Protein AF-A0A6S6THK6-F1 (afdb_monomer)

pLDDT: mean 88.85, std 9.68, range [55.47, 98.31]

Solvent-accessible surface area (backbone atoms only — not comparable to full-atom values): 9283 Å² total; per-residue (Å²): 141,73,60,60,44,58,42,36,26,42,23,92,91,56,43,62,45,94,93,53,55,28,67,33,71,53,54,62,77,79,70,35,58,94,46,41,42,59,50,49,36,54,48,31,31,51,51,16,69,75,66,72,42,78,36,70,45,76,48,34,32,50,26,13,30,33,66,50,66,86,85,70,78,66,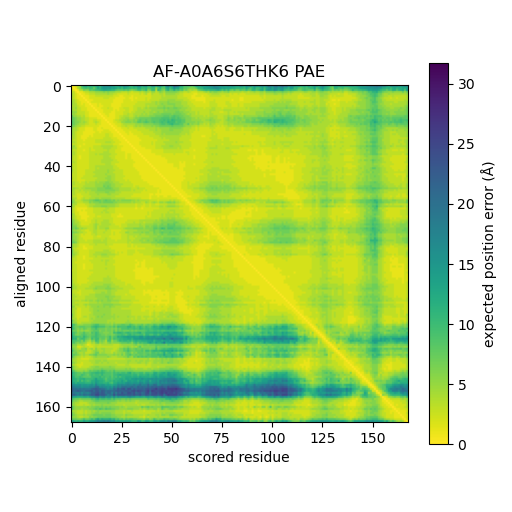61,94,48,80,91,36,47,38,72,61,69,29,25,66,58,40,22,48,38,38,41,49,39,50,74,39,39,71,58,28,44,74,27,25,34,80,50,70,40,65,59,29,70,46,33,34,50,58,71,47,69,94,59,80,62,50,38,66,72,32,53,31,33,32,22,49,15,47,49,60,59,47,63,93,53,94,60,98,70,47,82,53,78,43,69,37,70,58,31,67,75,40,78,109

Foldseek 3Di:
DDLEAEQKWFDPVPQDDPVDGQMDGDDCVRRVLVCVLVVLLVVLLVCCVVPVAADEAEARFYLQKHFDPPVPPRDGDPVRIDNRNCLVSLQVSLQVNLVCVVSSVVSRHPYYDQNAQEQDQCQQPVHPRGRVSSSSRRHQWYFCDHRPDPDPVSPDIDGSPCNVVSRD

Structure (mmCIF, N/CA/C/O backbone):
data_AF-A0A6S6THK6-F1
#
_entry.id   AF-A0A6S6THK6-F1
#
loop_
_atom_site.group_PDB
_atom_site.id
_atom_site.type_symbol
_atom_site.label_atom_id
_atom_site.label_alt_id
_atom_site.label_comp_id
_atom_site.label_asym_id
_atom_site.label_entity_id
_atom_site.label_seq_id
_atom_site.pdbx_PDB_ins_code
_atom_site.Cartn_x
_atom_site.Cartn_y
_atom_site.Cartn_z
_atom_site.occupancy
_atom_site.B_iso_or_equiv
_atom_site.auth_seq_id
_atom_site.auth_comp_id
_atom_site.auth_asym_id
_atom_site.auth_atom_id
_atom_site.pdbx_PDB_model_num
ATOM 1 N N . PHE A 1 1 ? -6.826 10.658 1.592 1.00 58.28 1 PHE A N 1
ATOM 2 C CA . PHE A 1 1 ? -6.194 9.439 2.124 1.00 58.28 1 PHE A CA 1
ATOM 3 C C . PHE A 1 1 ? -6.353 8.350 1.076 1.00 58.28 1 PHE A C 1
ATOM 5 O O . PHE A 1 1 ? -7.366 8.374 0.387 1.00 58.28 1 PHE A O 1
ATOM 12 N N . GLN A 1 2 ? -5.350 7.493 0.896 1.00 68.06 2 GLN A N 1
ATOM 13 C CA . GLN A 1 2 ? -5.382 6.378 -0.053 1.00 68.06 2 GLN A CA 1
ATOM 14 C C . GLN A 1 2 ? -5.217 5.089 0.757 1.00 68.06 2 GLN A C 1
ATOM 16 O O . GLN A 1 2 ? -4.241 4.958 1.486 1.00 68.06 2 GLN A O 1
ATOM 21 N N . GLU A 1 3 ? -6.198 4.190 0.664 1.00 72.00 3 GLU A N 1
ATOM 22 C CA . GLU A 1 3 ? -6.191 2.864 1.315 1.00 72.00 3 GLU A CA 1
ATOM 23 C C . GLU A 1 3 ? -5.304 1.855 0.571 1.00 72.00 3 GLU A C 1
ATOM 25 O O . GLU A 1 3 ? -4.954 0.812 1.116 1.00 72.00 3 GLU A O 1
ATOM 30 N N . MET A 1 4 ? -4.931 2.198 -0.664 1.00 86.62 4 MET A N 1
ATOM 31 C CA . MET A 1 4 ? -4.052 1.429 -1.532 1.00 86.62 4 MET A CA 1
ATOM 32 C C . MET A 1 4 ? -2.766 2.220 -1.743 1.00 86.62 4 MET A C 1
ATOM 34 O O . MET A 1 4 ? -2.812 3.359 -2.217 1.00 86.62 4 MET A O 1
ATOM 38 N N . VAL A 1 5 ? -1.636 1.630 -1.376 1.00 92.06 5 VAL A N 1
ATOM 39 C CA . VAL A 1 5 ? -0.325 2.279 -1.414 1.00 92.06 5 VAL A CA 1
ATOM 40 C C . VAL A 1 5 ? 0.644 1.435 -2.234 1.00 92.06 5 VAL A C 1
ATOM 42 O O . VAL A 1 5 ? 0.679 0.223 -2.080 1.00 92.06 5 VAL A O 1
ATOM 45 N N . ALA A 1 6 ? 1.429 2.073 -3.098 1.00 93.56 6 ALA A N 1
ATOM 46 C CA . ALA A 1 6 ? 2.430 1.426 -3.941 1.00 93.56 6 ALA A CA 1
ATOM 47 C C . ALA A 1 6 ? 3.634 2.358 -4.128 1.00 93.56 6 ALA A C 1
ATOM 49 O O . ALA A 1 6 ? 3.474 3.581 -4.106 1.00 93.56 6 ALA A O 1
ATOM 50 N N . GLN A 1 7 ? 4.825 1.791 -4.337 1.00 94.81 7 GLN A N 1
ATOM 51 C CA . GLN A 1 7 ? 6.044 2.573 -4.579 1.00 94.81 7 GLN A CA 1
ATOM 52 C C . GLN A 1 7 ? 6.051 3.228 -5.959 1.00 94.81 7 GLN A C 1
ATOM 54 O O . GLN A 1 7 ? 6.695 4.254 -6.146 1.00 94.81 7 GLN A O 1
ATOM 59 N N . PHE A 1 8 ? 5.312 2.677 -6.917 1.00 94.00 8 PHE A N 1
ATOM 60 C CA . PHE A 1 8 ? 5.206 3.229 -8.256 1.00 94.00 8 PHE A CA 1
ATOM 61 C C . PHE A 1 8 ? 3.778 3.118 -8.791 1.00 94.00 8 PHE A C 1
ATOM 63 O O . PHE A 1 8 ? 3.016 2.221 -8.428 1.00 94.00 8 PHE A O 1
ATOM 70 N N . SER A 1 9 ? 3.400 4.081 -9.627 1.00 92.56 9 SER A N 1
ATOM 71 C CA . SER A 1 9 ? 2.093 4.166 -10.283 1.00 92.56 9 SER A CA 1
ATOM 72 C C . SER A 1 9 ? 2.209 4.944 -11.587 1.00 92.56 9 SER A C 1
ATOM 74 O O . SER A 1 9 ? 3.230 5.582 -11.841 1.00 92.56 9 SER A O 1
ATOM 76 N N . ARG A 1 10 ? 1.154 4.964 -12.405 1.00 92.00 10 ARG A N 1
ATOM 77 C CA . ARG A 1 10 ? 1.028 5.956 -13.479 1.00 92.00 10 ARG A CA 1
ATOM 78 C C . ARG A 1 10 ? 1.243 7.344 -12.889 1.00 92.00 10 ARG A C 1
ATOM 80 O O . ARG A 1 10 ? 0.700 7.638 -11.819 1.00 92.00 10 ARG A O 1
ATOM 87 N N . ASP A 1 11 ? 2.010 8.184 -13.578 1.00 91.81 11 ASP A N 1
ATOM 88 C CA . ASP A 1 11 ? 2.227 9.564 -13.154 1.00 91.81 11 ASP A CA 1
ATOM 89 C C . ASP A 1 11 ? 0.876 10.311 -13.125 1.00 91.81 11 ASP A C 1
ATOM 91 O O . ASP A 1 11 ? 0.238 10.464 -14.167 1.00 91.81 11 ASP A O 1
ATOM 95 N N . PRO A 1 12 ? 0.403 10.802 -11.967 1.00 89.50 12 PRO A N 1
ATOM 96 C CA . PRO A 1 12 ? -0.883 11.486 -11.872 1.00 89.50 12 PRO A CA 1
ATOM 97 C C . PRO A 1 12 ? -0.915 12.817 -12.633 1.00 89.50 12 PRO A C 1
ATOM 99 O O . PRO A 1 12 ? -1.998 13.291 -12.977 1.00 89.50 12 PRO A O 1
ATOM 102 N N . TYR A 1 13 ? 0.241 13.430 -12.898 1.00 92.69 13 TYR A N 1
ATOM 103 C CA . TYR A 1 13 ? 0.337 14.698 -13.623 1.00 92.69 13 TYR A CA 1
ATOM 104 C C . TYR A 1 13 ? 0.558 14.504 -15.123 1.00 92.69 13 TYR A C 1
ATOM 106 O O . TYR A 1 13 ? 0.242 15.395 -15.912 1.00 92.69 13 TYR A O 1
ATOM 114 N N . ASN A 1 14 ? 1.073 13.344 -15.524 1.00 93.44 14 ASN A N 1
ATOM 115 C CA . ASN A 1 14 ? 1.317 13.000 -16.917 1.00 93.44 14 ASN A CA 1
ATOM 116 C C . ASN A 1 14 ? 1.160 11.486 -17.144 1.00 93.44 14 ASN A C 1
ATOM 118 O O . ASN A 1 14 ? 2.144 10.823 -17.446 1.00 93.44 14 ASN A O 1
ATOM 122 N N . PRO A 1 15 ? -0.054 10.914 -17.052 1.00 90.62 15 PRO A N 1
ATOM 123 C CA . PRO A 1 15 ? -0.256 9.457 -16.982 1.00 90.62 15 PRO A CA 1
ATOM 124 C C . PRO A 1 15 ? 0.078 8.686 -18.269 1.00 90.62 15 PRO A C 1
ATOM 126 O O . PRO A 1 15 ? 0.043 7.451 -18.288 1.00 90.62 15 PRO A O 1
ATOM 129 N N . GLY A 1 16 ? 0.384 9.395 -19.357 1.00 91.06 16 GLY A N 1
ATOM 130 C CA . GLY A 1 16 ? 0.567 8.815 -20.679 1.00 91.06 16 GLY A CA 1
ATOM 131 C C . GLY A 1 16 ? -0.752 8.312 -21.268 1.00 91.06 16 GLY A C 1
ATOM 132 O O . GLY A 1 16 ? -1.827 8.849 -20.998 1.00 91.06 16 GLY A O 1
ATOM 133 N N . THR A 1 17 ? -0.670 7.281 -22.104 1.00 87.75 17 THR A N 1
ATOM 134 C CA . THR A 1 17 ? -1.844 6.619 -22.690 1.00 87.75 17 THR A CA 1
ATOM 135 C C . THR A 1 17 ? -2.004 5.211 -22.134 1.00 87.75 17 THR A C 1
ATOM 137 O O . THR A 1 17 ? -1.170 4.725 -21.369 1.00 87.75 17 THR A O 1
ATOM 140 N N . TRP A 1 18 ? -3.072 4.527 -22.545 1.00 79.75 18 TRP A N 1
ATOM 141 C CA . TRP A 1 18 ? -3.258 3.115 -22.231 1.00 79.75 18 TRP A CA 1
ATOM 142 C C . TRP A 1 18 ? -2.082 2.248 -22.705 1.00 79.75 18 TRP A C 1
ATOM 144 O O . TRP A 1 18 ? -1.560 1.455 -21.929 1.00 79.75 18 TRP A O 1
ATOM 154 N N . SER A 1 19 ? -1.651 2.443 -23.956 1.00 84.38 19 SER A N 1
ATOM 155 C CA . SER A 1 19 ? -0.585 1.675 -24.612 1.00 84.38 19 SER A CA 1
ATOM 156 C C . SER A 1 19 ? 0.824 2.177 -24.307 1.00 84.38 19 SER A C 1
ATOM 158 O O . SER A 1 19 ? 1.790 1.463 -24.542 1.00 84.38 19 SER A O 1
ATOM 160 N N . THR A 1 20 ? 0.946 3.416 -23.834 1.00 87.88 20 THR A N 1
ATOM 161 C CA . THR A 1 20 ? 2.221 4.057 -23.492 1.00 87.88 20 THR A CA 1
ATOM 162 C C . THR A 1 20 ? 2.062 4.788 -22.153 1.00 87.88 20 THR A C 1
ATOM 164 O O . THR A 1 20 ? 1.944 6.021 -22.149 1.00 87.88 20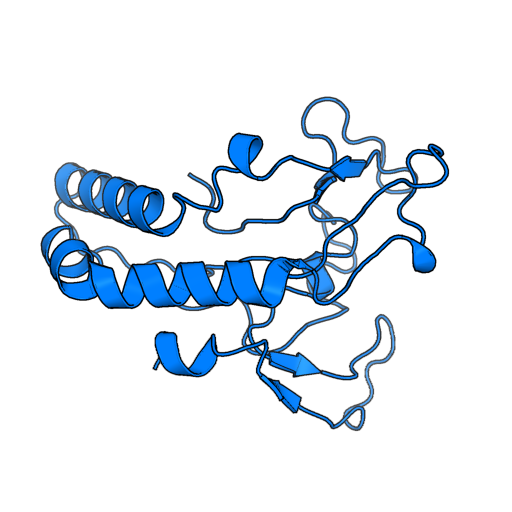 THR A O 1
ATOM 167 N N . PRO A 1 21 ? 1.917 4.056 -21.030 1.00 89.81 21 PRO A N 1
ATOM 168 C CA . PRO A 1 21 ? 1.878 4.672 -19.707 1.00 89.81 21 PRO A CA 1
ATOM 169 C C . PRO A 1 21 ? 3.190 5.394 -19.420 1.00 89.81 21 PRO A C 1
ATOM 171 O O . PRO A 1 21 ? 4.246 4.913 -19.819 1.00 89.81 21 PRO A O 1
ATOM 174 N 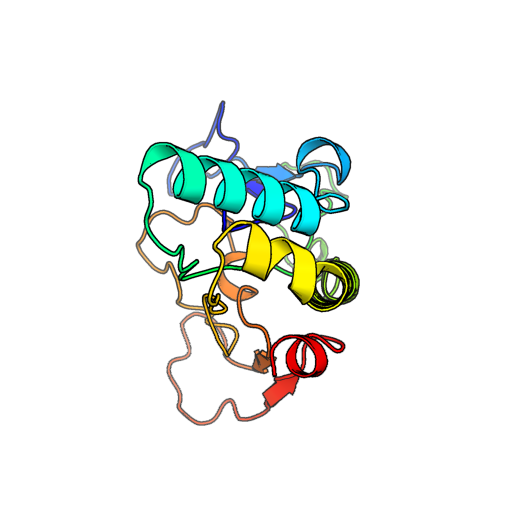N . ASN A 1 22 ? 3.120 6.496 -18.677 1.00 92.69 22 ASN A N 1
ATOM 175 C CA . ASN A 1 22 ? 4.315 7.074 -18.072 1.00 92.69 22 ASN A CA 1
ATOM 176 C C . ASN A 1 22 ? 4.351 6.656 -16.601 1.00 92.69 22 ASN A C 1
ATOM 178 O O . ASN A 1 22 ? 3.464 7.064 -15.836 1.00 92.69 22 ASN A O 1
ATOM 182 N N . PRO A 1 23 ? 5.327 5.833 -16.202 1.00 93.56 23 PRO A N 1
ATOM 183 C CA . PRO A 1 23 ? 5.461 5.432 -14.824 1.00 93.56 23 PRO A CA 1
ATOM 184 C C . PRO A 1 23 ? 6.086 6.533 -13.972 1.00 93.56 23 PRO A C 1
ATOM 186 O O . PRO A 1 23 ? 6.892 7.338 -14.434 1.00 93.56 23 PRO A O 1
ATOM 189 N N . LYS A 1 24 ? 5.713 6.548 -12.696 1.00 93.19 24 LYS A N 1
ATOM 190 C CA . LYS A 1 24 ? 6.334 7.362 -11.663 1.00 93.19 24 LYS A CA 1
ATOM 191 C C . LYS A 1 24 ? 6.626 6.485 -10.456 1.00 93.19 24 LYS A C 1
ATOM 193 O O . LYS A 1 24 ? 5.701 5.954 -9.843 1.00 93.19 24 LYS A O 1
ATOM 198 N N . ALA A 1 25 ? 7.904 6.375 -10.117 1.00 94.06 25 ALA A N 1
ATOM 199 C CA . ALA A 1 25 ? 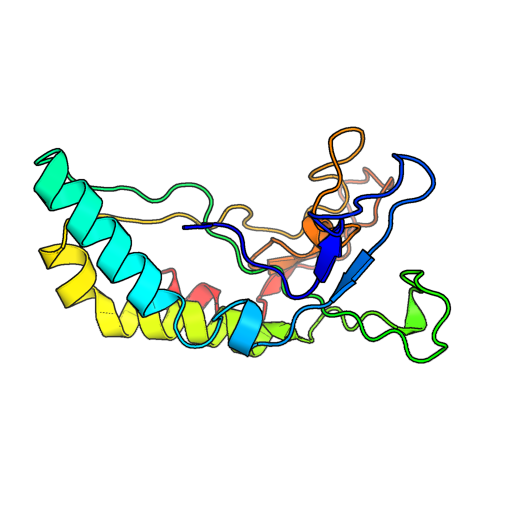8.357 5.898 -8.822 1.00 94.06 25 ALA A CA 1
ATOM 200 C C . ALA A 1 25 ? 8.271 7.038 -7.801 1.00 94.06 25 ALA A C 1
ATOM 202 O O . ALA A 1 25 ? 8.511 8.205 -8.125 1.00 94.06 25 ALA A O 1
ATOM 203 N N . TYR A 1 26 ? 7.932 6.697 -6.569 1.00 93.88 26 TYR A N 1
ATOM 204 C CA . TYR A 1 26 ? 7.877 7.617 -5.449 1.00 93.88 26 TYR A CA 1
ATOM 205 C C . TYR A 1 26 ? 8.877 7.188 -4.390 1.00 93.88 26 TYR A C 1
ATOM 207 O O . TYR A 1 26 ? 9.083 6.002 -4.124 1.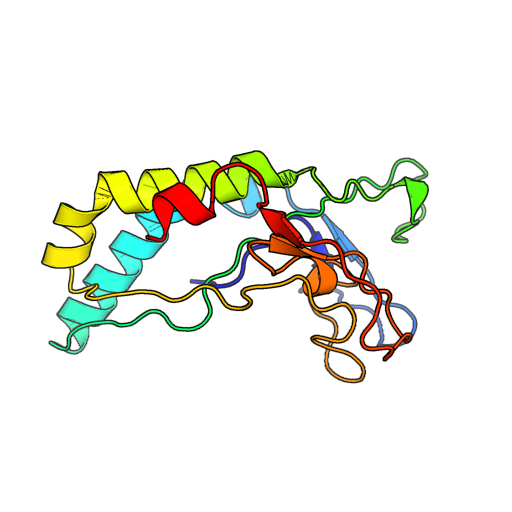00 93.88 26 TYR A O 1
ATOM 215 N N . THR A 1 27 ? 9.465 8.175 -3.735 1.00 94.56 27 THR A N 1
ATOM 216 C CA . THR A 1 27 ? 10.209 7.947 -2.505 1.00 94.56 27 THR A CA 1
ATOM 217 C C . THR A 1 27 ? 9.263 7.587 -1.360 1.00 94.56 27 THR A C 1
ATOM 219 O O . THR A 1 27 ? 8.073 7.917 -1.348 1.00 94.56 27 THR A O 1
ATOM 222 N N . GLU A 1 28 ? 9.815 6.936 -0.343 1.00 94.00 28 GLU A N 1
ATOM 223 C CA . GLU A 1 28 ? 9.082 6.547 0.864 1.00 94.00 28 GLU A CA 1
ATOM 224 C C . GLU A 1 28 ? 8.459 7.753 1.574 1.00 94.00 28 GLU A C 1
ATOM 226 O O . GLU A 1 28 ? 7.343 7.664 2.088 1.00 94.00 28 GLU A O 1
ATOM 231 N N . SER A 1 29 ? 9.148 8.898 1.547 1.00 94.12 29 SER A N 1
ATOM 232 C CA . SER A 1 29 ? 8.679 10.150 2.140 1.00 94.12 29 SER A CA 1
ATOM 233 C C . SER A 1 29 ? 7.545 10.794 1.341 1.00 94.12 29 SER A C 1
ATOM 235 O O . SER A 1 29 ? 6.616 11.326 1.945 1.00 94.12 29 SER A O 1
ATOM 237 N N . GLU A 1 30 ? 7.568 10.716 0.005 1.00 93.44 30 GLU A N 1
ATOM 238 C CA . GLU A 1 30 ? 6.470 11.194 -0.846 1.00 93.44 30 GLU A CA 1
ATOM 239 C C . GLU A 1 30 ? 5.181 10.401 -0.611 1.00 93.44 30 GLU A C 1
ATOM 241 O O . GLU A 1 30 ? 4.099 10.985 -0.520 1.00 93.44 30 GLU A O 1
ATOM 246 N N . ILE A 1 31 ? 5.292 9.076 -0.489 1.00 92.19 31 ILE A N 1
ATOM 247 C CA . ILE A 1 31 ? 4.150 8.202 -0.194 1.00 92.19 31 ILE A CA 1
ATOM 248 C C . ILE A 1 31 ? 3.741 8.286 1.279 1.00 92.19 31 ILE A C 1
ATOM 250 O O . ILE A 1 31 ? 2.556 8.143 1.602 1.00 92.19 31 ILE A O 1
ATOM 254 N N . GLY A 1 32 ? 4.702 8.531 2.170 1.00 93.31 32 GLY A N 1
ATOM 255 C CA . GLY A 1 32 ? 4.524 8.500 3.616 1.00 93.31 32 GLY A CA 1
ATOM 256 C C . GLY A 1 32 ? 4.169 7.100 4.110 1.00 93.31 32 GLY A C 1
ATOM 257 O O . GLY A 1 32 ? 3.222 6.968 4.890 1.00 93.31 32 GLY A O 1
ATOM 258 N N . ILE A 1 33 ? 4.863 6.075 3.598 1.00 94.31 33 ILE A N 1
ATOM 259 C CA . ILE A 1 33 ? 4.612 4.665 3.946 1.00 94.31 33 ILE A CA 1
ATOM 260 C C . ILE A 1 33 ? 4.918 4.394 5.423 1.00 94.31 33 ILE A C 1
ATOM 262 O O . ILE A 1 33 ? 4.112 3.768 6.099 1.00 94.31 33 ILE A O 1
ATOM 266 N N . ASP A 1 34 ? 5.985 4.990 5.957 1.00 95.25 34 ASP A N 1
ATOM 267 C CA . ASP A 1 34 ? 6.390 4.814 7.361 1.00 95.25 34 ASP A CA 1
ATOM 268 C C . ASP A 1 34 ? 5.399 5.446 8.363 1.00 95.25 34 ASP A C 1
ATOM 270 O O . ASP A 1 34 ? 5.469 5.190 9.557 1.00 95.25 34 ASP A O 1
ATOM 274 N N . PHE A 1 35 ? 4.453 6.263 7.884 1.00 95.25 35 PHE A N 1
ATOM 275 C CA . PHE A 1 35 ? 3.395 6.886 8.691 1.00 95.25 35 PHE A CA 1
ATOM 276 C C . PHE A 1 35 ? 2.002 6.347 8.335 1.00 95.25 35 PHE A C 1
ATOM 278 O O . PHE A 1 35 ? 0.982 6.949 8.684 1.00 95.25 35 PHE A O 1
ATOM 285 N N . LEU A 1 36 ? 1.913 5.259 7.562 1.00 94.75 36 LEU A N 1
ATOM 286 C CA . LEU A 1 36 ? 0.641 4.798 7.010 1.00 94.75 36 LEU A CA 1
ATOM 287 C C . LEU A 1 36 ? -0.347 4.377 8.109 1.00 94.75 36 LEU A C 1
ATOM 289 O O . LEU A 1 36 ? -1.504 4.799 8.061 1.00 94.75 36 LEU A O 1
ATOM 293 N N . ALA A 1 37 ? 0.105 3.651 9.135 1.00 95.00 37 ALA A N 1
ATOM 294 C CA . ALA A 1 37 ? -0.735 3.243 10.265 1.00 95.00 37 ALA A CA 1
ATOM 295 C C . ALA A 1 37 ? -1.309 4.450 11.039 1.00 95.00 37 ALA A C 1
ATOM 297 O O . ALA A 1 37 ? -2.502 4.504 11.347 1.00 95.00 37 ALA A O 1
ATOM 298 N N . GLU A 1 38 ? -0.499 5.483 11.267 1.00 95.94 38 GLU A N 1
ATOM 299 C CA . GLU A 1 38 ? -0.932 6.726 11.915 1.00 95.94 38 GLU A CA 1
ATOM 300 C C . GLU A 1 38 ? -1.916 7.513 11.042 1.00 95.94 38 GLU A C 1
ATOM 302 O O . GLU A 1 38 ? -2.903 8.070 11.527 1.00 95.94 38 GLU A O 1
ATOM 307 N N . ARG A 1 39 ? -1.690 7.551 9.725 1.00 95.25 39 ARG A N 1
ATOM 308 C CA . ARG A 1 39 ? -2.609 8.188 8.770 1.00 95.25 39 ARG A CA 1
ATOM 309 C C . ARG A 1 39 ? -3.954 7.471 8.721 1.00 95.25 39 ARG A C 1
ATOM 311 O O . ARG A 1 39 ? -4.981 8.147 8.637 1.00 95.25 39 ARG A O 1
ATOM 318 N N . ILE A 1 40 ? -3.952 6.140 8.806 1.00 95.25 40 ILE A N 1
ATOM 319 C CA . ILE A 1 40 ? -5.158 5.317 8.951 1.00 95.25 40 ILE A CA 1
ATOM 320 C C . ILE A 1 40 ? -5.886 5.710 10.232 1.00 95.25 40 ILE A C 1
ATOM 322 O O . ILE A 1 40 ? -7.058 6.081 10.178 1.00 95.25 40 ILE A O 1
ATOM 326 N N . ASN A 1 41 ? -5.181 5.727 11.361 1.00 96.44 41 ASN A N 1
ATOM 327 C CA . ASN A 1 41 ? -5.742 6.119 12.647 1.00 96.44 41 ASN A CA 1
ATOM 328 C C . ASN A 1 41 ? -6.383 7.516 12.599 1.00 96.44 41 ASN A C 1
ATOM 330 O O . ASN A 1 41 ? -7.570 7.671 12.892 1.00 96.44 41 ASN A O 1
ATOM 334 N N . ASN A 1 42 ? -5.660 8.510 12.084 1.00 96.56 42 ASN A N 1
ATOM 335 C CA . ASN A 1 42 ? -6.159 9.875 11.919 1.00 96.56 42 ASN A CA 1
ATOM 336 C C . ASN A 1 42 ? -7.384 9.957 10.994 1.00 96.56 42 ASN A C 1
ATOM 338 O O . ASN A 1 42 ? -8.333 10.690 11.287 1.00 96.56 42 ASN A O 1
ATOM 342 N N . MET A 1 43 ? -7.400 9.205 9.886 1.00 95.31 43 MET A N 1
ATOM 343 C CA . MET A 1 43 ? -8.575 9.160 9.014 1.00 95.31 43 MET A CA 1
ATOM 344 C C . MET A 1 43 ? -9.773 8.546 9.737 1.00 95.31 43 MET A C 1
ATOM 346 O O . MET A 1 43 ? -10.874 9.091 9.658 1.00 95.31 43 MET A O 1
ATOM 350 N N . THR A 1 44 ? -9.576 7.428 10.434 1.00 96.12 44 THR A N 1
ATOM 351 C CA . THR A 1 44 ? -10.661 6.747 11.150 1.00 96.12 44 THR A CA 1
ATOM 352 C C . THR A 1 44 ? -11.247 7.645 12.231 1.00 96.12 44 THR A C 1
ATOM 354 O O . THR A 1 44 ? -12.464 7.819 12.252 1.00 96.12 44 THR A O 1
ATOM 357 N N . ALA A 1 45 ? -10.399 8.345 12.993 1.00 97.81 45 ALA A N 1
ATOM 358 C CA . ALA A 1 45 ? -10.812 9.346 13.970 1.00 97.81 45 ALA A CA 1
ATOM 359 C C . ALA A 1 45 ? -11.658 10.450 13.324 1.00 97.81 45 ALA A C 1
ATOM 361 O O . ALA A 1 45 ? -12.751 10.761 13.799 1.00 97.81 45 ALA A O 1
ATOM 362 N N . PHE A 1 46 ? -11.191 11.015 12.205 1.00 97.75 46 PHE A N 1
ATOM 363 C CA . PHE A 1 46 ? -11.924 12.049 11.476 1.00 97.75 46 PHE A CA 1
ATOM 364 C C . PHE A 1 46 ? -13.297 11.557 11.000 1.00 97.75 46 PHE A C 1
ATOM 366 O O . PHE A 1 46 ? -14.302 12.242 11.197 1.00 97.75 46 PHE A O 1
ATOM 373 N N . LEU A 1 47 ? -13.359 10.374 10.379 1.00 97.12 47 LEU A N 1
ATOM 374 C CA . LEU A 1 47 ? -14.607 9.789 9.888 1.00 97.12 47 LEU A CA 1
ATOM 375 C C . LEU A 1 47 ? -15.567 9.489 11.045 1.00 97.12 47 LEU A C 1
ATOM 377 O O . LEU A 1 47 ? -16.748 9.836 10.969 1.00 97.12 47 LEU A O 1
ATOM 381 N N . HIS A 1 48 ? -15.058 8.903 12.127 1.00 98.19 48 HIS A N 1
ATOM 382 C CA . HIS A 1 48 ? -15.842 8.584 13.309 1.00 98.19 48 HIS A CA 1
ATOM 383 C C . HIS A 1 48 ? -16.416 9.844 13.957 1.00 98.19 48 HIS A C 1
ATOM 385 O O . HIS A 1 48 ? -17.620 9.912 14.185 1.00 98.19 48 HIS A O 1
ATOM 391 N N . GLN A 1 49 ? -15.601 10.880 14.168 1.00 98.19 49 GLN A N 1
ATOM 392 C CA . GLN A 1 49 ? -16.049 12.155 14.738 1.00 98.19 49 GLN A CA 1
ATOM 393 C C . GLN A 1 49 ? -17.063 12.865 13.837 1.00 98.19 49 GLN A C 1
ATOM 395 O O . GLN A 1 49 ? -18.078 13.371 14.314 1.00 98.19 49 GLN A O 1
ATOM 400 N N . LYS A 1 50 ? -16.810 12.895 12.524 1.00 98.31 50 LYS A N 1
ATOM 401 C CA . LYS A 1 50 ? -17.660 13.607 11.564 1.00 98.31 50 LYS A CA 1
ATOM 402 C C . LYS A 1 50 ? -19.030 12.960 11.396 1.00 98.31 50 LYS A C 1
ATOM 404 O O . LYS A 1 50 ? -20.024 13.673 11.265 1.00 98.31 50 LYS A O 1
ATOM 409 N N . TYR A 1 51 ? -19.084 11.631 11.353 1.00 97.81 51 TYR A N 1
ATOM 410 C CA . TYR A 1 51 ? -20.314 10.901 11.040 1.00 97.81 51 TYR A CA 1
ATOM 411 C C . TYR A 1 51 ? -20.957 10.234 12.258 1.00 97.81 51 TYR A C 1
ATOM 413 O O . TYR A 1 51 ? -22.106 9.800 12.169 1.00 97.81 51 TYR A O 1
ATOM 421 N N . ASN A 1 52 ? -20.252 10.167 13.390 1.00 97.38 52 ASN A N 1
ATOM 422 C CA . ASN A 1 52 ? -20.652 9.438 14.593 1.00 97.38 52 ASN A CA 1
ATOM 423 C C . ASN A 1 52 ? -21.053 7.985 14.275 1.00 97.38 52 ASN A C 1
ATOM 425 O O . ASN A 1 52 ? -22.096 7.482 14.708 1.00 97.38 52 ASN A O 1
ATOM 429 N N . LYS A 1 53 ? -20.252 7.332 13.424 1.00 98.12 53 LYS A N 1
ATOM 430 C CA . LYS A 1 53 ? -20.429 5.941 12.989 1.00 98.12 53 LYS A CA 1
ATOM 431 C C . LYS A 1 53 ? -19.123 5.169 13.154 1.00 98.12 53 LYS A C 1
ATOM 433 O O . LYS A 1 53 ? -18.064 5.757 12.936 1.00 98.12 53 LYS A O 1
ATOM 438 N N . PRO A 1 54 ? -19.175 3.877 13.514 1.00 97.62 54 PRO A N 1
ATOM 439 C CA . PRO A 1 54 ? -18.016 3.000 13.409 1.00 97.62 54 PRO A CA 1
ATOM 440 C C . PRO A 1 54 ? -17.495 2.959 11.969 1.00 97.62 54 PRO A C 1
ATOM 442 O O . PRO A 1 54 ? -18.278 3.031 11.019 1.00 97.62 54 PRO A O 1
ATOM 445 N N . VAL A 1 55 ? -16.184 2.826 11.821 1.00 97.19 55 VAL A N 1
ATOM 446 C CA . VAL A 1 55 ? -15.483 2.791 10.539 1.00 97.19 55 VAL A CA 1
ATOM 447 C C . VAL A 1 55 ? -15.006 1.370 10.275 1.00 97.19 55 VAL A C 1
ATOM 449 O O . VAL A 1 55 ? -14.395 0.737 11.136 1.00 97.19 55 VAL A O 1
ATOM 452 N N . PHE A 1 56 ? -15.291 0.885 9.072 1.00 95.88 56 PHE A N 1
ATOM 453 C CA . PHE A 1 56 ? -14.670 -0.297 8.491 1.00 95.88 56 PHE A CA 1
ATOM 454 C C . PHE A 1 56 ? -13.847 0.160 7.296 1.00 95.88 56 PHE A C 1
ATOM 456 O O . PHE A 1 56 ? -14.357 0.953 6.503 1.00 95.88 56 PHE A O 1
ATOM 463 N N . LEU A 1 57 ? -12.615 -0.329 7.169 1.00 93.44 57 LEU A N 1
ATOM 464 C CA . LEU A 1 57 ? -11.760 -0.052 6.012 1.00 93.44 57 LEU A CA 1
ATOM 465 C C . LEU A 1 57 ? -11.710 -1.290 5.111 1.00 93.44 57 LEU A C 1
ATOM 467 O O . LEU A 1 57 ? -10.890 -2.186 5.344 1.00 93.44 57 LEU A O 1
ATOM 471 N N . PRO A 1 58 ? -12.621 -1.401 4.129 1.00 88.75 58 PRO A N 1
ATOM 472 C CA . PRO A 1 58 ? -12.530 -2.455 3.136 1.00 88.75 58 PRO A CA 1
ATOM 473 C C . PRO A 1 58 ? -11.385 -2.140 2.162 1.00 88.75 58 PRO A C 1
ATOM 475 O O . PRO A 1 58 ? -11.182 -0.986 1.815 1.00 88.75 58 PRO A O 1
ATOM 478 N N . TYR A 1 59 ? -10.688 -3.162 1.666 1.00 86.75 59 TYR A N 1
ATOM 479 C CA . TYR A 1 59 ? -9.698 -3.032 0.584 1.00 86.75 59 TYR A CA 1
ATOM 480 C C . TYR A 1 59 ? -8.413 -2.261 0.919 1.00 86.75 59 TYR A C 1
ATOM 482 O O . TYR A 1 59 ? -7.892 -1.509 0.098 1.00 86.75 59 TYR A O 1
ATOM 490 N N . MET A 1 60 ? -7.843 -2.497 2.098 1.00 91.06 60 MET A N 1
ATOM 491 C CA . MET A 1 60 ? -6.508 -1.991 2.412 1.00 91.06 60 MET A CA 1
ATOM 492 C C . MET A 1 60 ? -5.438 -2.790 1.665 1.00 91.06 60 MET A C 1
ATOM 494 O O . MET A 1 60 ? -5.464 -4.020 1.681 1.00 91.06 60 MET A O 1
ATOM 498 N N . THR A 1 61 ? -4.473 -2.126 1.040 1.00 90.62 61 THR A N 1
ATOM 499 C CA . THR A 1 61 ? -3.346 -2.822 0.408 1.00 90.62 61 THR A CA 1
ATOM 500 C C . THR A 1 61 ? -2.081 -1.980 0.402 1.00 90.62 61 THR A C 1
ATOM 502 O O . THR A 1 61 ? -2.122 -0.758 0.240 1.00 90.62 61 THR A O 1
ATOM 505 N N . VAL A 1 62 ? -0.952 -2.663 0.558 1.00 93.69 62 VAL A N 1
ATOM 506 C CA . VAL A 1 62 ? 0.381 -2.142 0.274 1.00 93.69 62 VAL A CA 1
ATOM 507 C C . VAL A 1 62 ? 0.962 -3.047 -0.805 1.00 93.69 62 VAL A C 1
ATOM 509 O O . VAL A 1 62 ? 1.289 -4.201 -0.534 1.00 93.69 62 VAL A O 1
ATOM 512 N N . ALA A 1 63 ? 1.038 -2.540 -2.032 1.00 92.94 63 ALA A N 1
ATOM 513 C CA . ALA A 1 63 ? 1.634 -3.247 -3.152 1.00 92.94 63 ALA A CA 1
ATOM 514 C C . ALA A 1 63 ? 3.126 -3.462 -2.868 1.00 92.94 63 ALA A C 1
ATOM 516 O O . ALA A 1 63 ? 3.839 -2.510 -2.535 1.00 92.94 63 ALA A O 1
ATOM 517 N N . THR A 1 64 ? 3.577 -4.714 -2.933 1.00 93.62 64 THR A N 1
ATOM 518 C CA . THR A 1 64 ? 4.895 -5.089 -2.399 1.00 93.62 64 THR A CA 1
ATOM 519 C C . THR A 1 64 ? 6.025 -5.012 -3.411 1.00 93.62 64 THR A C 1
ATOM 521 O O . THR A 1 64 ? 7.180 -5.015 -2.992 1.00 93.62 64 THR A O 1
ATOM 524 N N . ALA A 1 65 ? 5.730 -4.933 -4.711 1.00 93.06 65 ALA A N 1
ATOM 525 C CA . ALA A 1 65 ? 6.785 -4.769 -5.696 1.00 93.06 65 ALA A CA 1
ATOM 526 C C . ALA A 1 65 ? 7.272 -3.315 -5.728 1.00 93.06 65 ALA A C 1
ATOM 528 O O . ALA A 1 65 ? 6.497 -2.366 -5.540 1.00 93.06 65 ALA A O 1
ATOM 529 N N . THR A 1 66 ? 8.554 -3.139 -6.018 1.00 94.69 66 THR A N 1
ATOM 530 C CA . THR A 1 66 ? 9.188 -1.843 -6.263 1.00 94.69 66 THR A CA 1
ATOM 531 C C . THR A 1 66 ? 9.849 -1.835 -7.635 1.00 94.69 66 THR A C 1
ATOM 533 O O . THR A 1 66 ? 10.124 -2.881 -8.219 1.00 94.69 66 THR A O 1
ATOM 536 N N . TRP A 1 67 ? 10.072 -0.642 -8.172 1.00 95.31 67 TRP A N 1
ATOM 537 C CA . TRP A 1 67 ? 10.703 -0.416 -9.462 1.00 95.31 67 TRP A CA 1
ATOM 538 C C . TRP A 1 67 ? 11.766 0.678 -9.342 1.00 95.31 67 TRP A C 1
ATOM 540 O O . TRP A 1 67 ? 11.537 1.716 -8.705 1.00 95.31 67 TRP A O 1
ATOM 550 N N . ASP A 1 68 ? 12.912 0.431 -9.973 1.00 94.75 68 ASP A N 1
ATOM 551 C CA . ASP A 1 68 ? 14.018 1.375 -10.129 1.00 94.75 68 ASP A CA 1
ATOM 552 C C . ASP A 1 68 ? 14.456 1.419 -11.602 1.00 94.75 68 ASP A C 1
ATOM 554 O O . ASP A 1 68 ? 14.925 0.419 -12.139 1.00 94.75 68 ASP A O 1
ATOM 558 N N . ASP A 1 69 ? 14.305 2.572 -12.258 1.00 93.19 69 ASP A N 1
ATOM 559 C CA . ASP A 1 69 ? 14.636 2.787 -13.677 1.00 93.19 69 ASP A CA 1
ATOM 560 C C . ASP A 1 69 ? 16.158 2.877 -13.886 1.00 93.19 69 ASP A C 1
ATOM 562 O O . ASP A 1 69 ? 16.728 3.945 -14.138 1.00 93.19 69 ASP A O 1
ATOM 566 N N . THR A 1 70 ? 16.846 1.747 -13.721 1.00 94.81 70 THR A N 1
ATOM 567 C CA . THR A 1 70 ? 18.313 1.681 -13.745 1.00 94.81 70 THR A CA 1
ATOM 568 C C . THR A 1 70 ? 18.912 2.093 -15.088 1.00 94.81 70 THR A C 1
ATOM 570 O O . THR A 1 70 ? 20.053 2.565 -15.140 1.00 94.81 70 THR A O 1
ATOM 573 N N . ASN A 1 71 ? 18.161 1.918 -16.177 1.00 94.69 71 ASN A N 1
ATOM 574 C CA . ASN A 1 71 ? 18.595 2.256 -17.527 1.00 94.69 71 ASN A CA 1
ATOM 575 C C . ASN A 1 71 ? 18.086 3.633 -18.017 1.00 94.69 71 ASN A C 1
ATOM 577 O O . ASN A 1 71 ? 18.551 4.118 -19.055 1.00 94.69 71 ASN A O 1
ATOM 581 N N . VAL A 1 72 ? 17.231 4.297 -17.231 1.00 93.31 72 VAL A N 1
ATOM 582 C CA . VAL A 1 72 ? 16.709 5.657 -17.443 1.00 93.31 72 VAL A CA 1
ATOM 583 C C . VAL A 1 72 ? 15.881 5.781 -18.734 1.00 93.31 72 VAL A C 1
ATOM 585 O O . VAL A 1 72 ? 15.945 6.798 -19.435 1.00 93.31 72 VAL A O 1
ATOM 588 N N . ASN A 1 73 ? 15.125 4.739 -19.096 1.00 92.38 73 ASN A N 1
ATOM 589 C CA . ASN A 1 73 ? 14.271 4.728 -20.292 1.00 92.38 73 ASN A CA 1
ATOM 590 C C . ASN A 1 73 ? 12.801 5.084 -20.003 1.00 92.38 73 ASN A C 1
ATOM 592 O O . ASN A 1 73 ? 12.028 5.266 -20.950 1.00 92.38 73 ASN A O 1
ATOM 596 N N . GLY A 1 74 ? 12.413 5.212 -18.730 1.00 89.94 74 GLY A N 1
ATOM 597 C CA . GLY A 1 74 ? 11.043 5.491 -18.306 1.00 89.94 74 GLY A CA 1
ATOM 598 C C . GLY A 1 74 ? 10.061 4.347 -18.577 1.00 89.94 74 GLY A C 1
ATOM 599 O O . GLY A 1 74 ? 8.869 4.605 -18.751 1.00 89.94 74 GLY A O 1
ATOM 600 N N . GLN A 1 75 ? 10.535 3.105 -18.662 1.00 89.94 75 GLN A N 1
ATOM 601 C CA . GLN A 1 75 ? 9.745 1.894 -18.885 1.00 89.94 75 GLN A CA 1
ATOM 602 C C . GLN A 1 75 ? 9.929 0.931 -17.711 1.00 89.94 75 GLN A C 1
ATOM 604 O O . GLN A 1 75 ? 10.975 0.885 -17.080 1.00 89.94 75 GLN A O 1
ATOM 609 N N . ILE A 1 76 ? 8.887 0.157 -17.405 1.00 89.44 76 ILE A N 1
ATOM 610 C CA . ILE A 1 76 ? 8.981 -0.888 -16.384 1.00 89.44 76 ILE A CA 1
ATOM 611 C C . ILE A 1 76 ? 9.499 -2.154 -17.054 1.00 89.44 76 ILE A C 1
ATOM 613 O O . ILE A 1 76 ? 8.727 -2.915 -17.644 1.00 89.44 76 ILE A O 1
ATOM 617 N N . ASP A 1 77 ? 10.806 -2.367 -16.955 1.00 89.81 77 ASP A N 1
ATOM 618 C CA . ASP A 1 77 ? 11.461 -3.577 -17.428 1.00 89.81 77 ASP A CA 1
ATOM 619 C C . ASP A 1 77 ? 11.467 -4.656 -16.330 1.00 89.81 77 ASP A C 1
ATOM 621 O O . ASP A 1 77 ? 11.679 -4.384 -15.150 1.00 89.81 77 ASP A O 1
ATOM 625 N N . SER A 1 78 ? 11.244 -5.926 -16.687 1.00 86.81 78 SER A N 1
ATOM 626 C CA . SER A 1 78 ? 11.104 -7.009 -15.693 1.00 86.81 78 SER A CA 1
ATOM 627 C C . SER A 1 78 ? 12.351 -7.221 -14.826 1.00 86.81 78 SER A C 1
ATOM 629 O O . SER A 1 78 ? 12.254 -7.764 -13.734 1.00 86.81 78 SER A O 1
ATOM 631 N N . ASN A 1 79 ? 13.530 -6.836 -15.323 1.00 91.75 79 ASN A N 1
ATOM 632 C CA . ASN A 1 79 ? 14.799 -6.904 -14.591 1.00 91.75 79 ASN A CA 1
ATOM 633 C C . ASN A 1 79 ? 15.045 -5.698 -13.669 1.00 91.75 79 ASN A C 1
ATOM 635 O O . ASN A 1 79 ? 16.072 -5.666 -12.998 1.00 91.75 79 ASN A O 1
ATOM 639 N N . GLU A 1 80 ? 14.144 -4.719 -13.673 1.00 93.25 80 GLU A N 1
ATOM 640 C CA . GLU A 1 80 ? 14.176 -3.502 -12.853 1.00 93.25 80 GLU A CA 1
ATOM 641 C C . GLU A 1 80 ? 13.109 -3.508 -11.750 1.00 93.25 80 GLU A C 1
ATOM 643 O O . GLU A 1 80 ? 13.035 -2.585 -10.939 1.00 93.25 80 GLU A O 1
ATOM 648 N N . VAL A 1 81 ? 12.272 -4.549 -11.723 1.00 92.44 81 VAL A N 1
ATOM 649 C CA . VAL A 1 81 ? 11.244 -4.756 -10.706 1.00 92.44 81 VAL A CA 1
ATOM 650 C C . VAL A 1 81 ? 11.757 -5.730 -9.653 1.00 92.44 81 VAL A C 1
ATOM 652 O O . VAL A 1 81 ? 12.107 -6.869 -9.963 1.00 92.44 81 VAL A O 1
ATOM 655 N N . ASP A 1 82 ? 11.737 -5.300 -8.396 1.00 93.56 82 ASP A N 1
ATOM 656 C CA . ASP A 1 82 ? 11.917 -6.169 -7.239 1.00 93.56 82 ASP A CA 1
ATOM 657 C C . ASP A 1 82 ? 10.538 -6.540 -6.682 1.00 93.56 82 ASP A C 1
ATOM 659 O O . ASP A 1 82 ? 9.834 -5.704 -6.117 1.00 93.56 82 ASP A O 1
ATOM 663 N N . LEU A 1 83 ? 10.135 -7.801 -6.857 1.00 89.75 83 LEU A N 1
ATOM 664 C CA . LEU A 1 83 ? 8.813 -8.294 -6.447 1.00 89.75 83 LEU A CA 1
ATOM 665 C C . LEU A 1 83 ? 8.639 -8.336 -4.919 1.00 89.75 83 LEU A C 1
ATOM 667 O O . LEU A 1 83 ? 7.503 -8.360 -4.437 1.00 89.75 83 LEU A O 1
ATOM 671 N N . GLU A 1 84 ? 9.748 -8.343 -4.176 1.00 91.56 84 GLU A N 1
ATOM 672 C CA . GLU A 1 84 ? 9.773 -8.449 -2.714 1.00 91.56 84 GLU A CA 1
ATOM 673 C C . GLU A 1 84 ? 10.159 -7.124 -2.036 1.00 91.56 84 GLU A C 1
ATOM 675 O O . GLU A 1 84 ? 10.154 -7.033 -0.805 1.00 91.56 84 GLU A O 1
ATOM 680 N N . GLY A 1 85 ? 10.459 -6.082 -2.822 1.00 94.50 85 GLY A N 1
ATOM 681 C CA . GLY A 1 85 ? 11.134 -4.870 -2.355 1.00 94.50 85 GLY A CA 1
ATOM 682 C C . GLY A 1 85 ? 10.450 -4.152 -1.187 1.00 94.50 85 GLY A C 1
ATOM 683 O O . GLY A 1 85 ? 11.126 -3.544 -0.356 1.00 94.50 85 GLY A O 1
ATOM 684 N N . TRP A 1 86 ? 9.121 -4.239 -1.076 1.00 95.56 86 TRP A N 1
ATOM 685 C CA . TRP A 1 86 ? 8.319 -3.651 0.005 1.00 95.56 86 TRP A CA 1
ATOM 686 C C . TRP A 1 86 ? 7.594 -4.674 0.892 1.00 95.56 86 TRP A C 1
ATOM 688 O O . TRP A 1 86 ? 6.724 -4.286 1.671 1.00 95.56 86 TRP A O 1
ATOM 698 N N . GLU A 1 87 ? 7.948 -5.961 0.863 1.00 95.38 87 GLU A N 1
ATOM 699 C CA . GLU A 1 87 ? 7.307 -6.952 1.747 1.00 95.38 87 GLU A CA 1
ATOM 700 C C . GLU A 1 87 ? 7.495 -6.644 3.229 1.00 95.38 87 GLU A C 1
ATOM 702 O O . GLU A 1 87 ? 6.528 -6.675 3.990 1.00 95.38 87 GLU A O 1
ATOM 707 N N . GLU A 1 88 ? 8.711 -6.283 3.638 1.00 95.75 88 GLU A N 1
ATOM 708 C CA . GLU A 1 88 ? 8.990 -5.904 5.027 1.00 95.75 88 GLU A CA 1
ATOM 709 C C . GLU A 1 88 ? 8.295 -4.593 5.414 1.00 95.75 88 GLU A C 1
ATOM 711 O O . GLU A 1 88 ? 7.819 -4.458 6.536 1.00 95.75 88 GLU A O 1
ATOM 716 N N . LYS A 1 89 ? 8.140 -3.644 4.483 1.00 95.31 89 LYS A N 1
ATOM 717 C CA . LYS A 1 89 ? 7.399 -2.399 4.750 1.00 95.31 89 LYS A CA 1
ATOM 718 C C . LYS A 1 89 ? 5.900 -2.621 4.888 1.00 95.31 89 LYS A C 1
ATOM 720 O O . LYS A 1 89 ? 5.266 -2.038 5.769 1.00 95.31 89 LYS A O 1
ATOM 725 N N . ALA A 1 90 ? 5.331 -3.463 4.030 1.00 95.12 90 ALA A N 1
ATOM 726 C CA . ALA A 1 90 ? 3.946 -3.884 4.154 1.00 95.12 90 ALA A CA 1
ATOM 727 C C . ALA A 1 90 ? 3.738 -4.598 5.499 1.00 95.12 90 ALA A C 1
ATOM 729 O O . ALA A 1 90 ? 2.849 -4.222 6.258 1.00 95.12 90 ALA A O 1
ATOM 730 N N . SER A 1 91 ? 4.612 -5.551 5.835 1.00 95.69 91 SER A N 1
ATOM 731 C CA . SER A 1 91 ? 4.643 -6.258 7.122 1.00 95.69 91 SER A CA 1
ATOM 732 C C . SER A 1 91 ? 4.679 -5.294 8.309 1.00 95.69 91 SER A C 1
ATOM 734 O O . SER A 1 91 ? 3.801 -5.358 9.171 1.00 95.69 91 SER A O 1
ATOM 736 N N . GLN A 1 92 ? 5.606 -4.332 8.294 1.00 96.56 92 GLN A N 1
ATOM 737 C CA . GLN A 1 92 ? 5.728 -3.307 9.328 1.00 96.56 92 GLN A CA 1
ATOM 738 C C . GLN A 1 92 ? 4.456 -2.460 9.450 1.00 96.56 92 GLN A C 1
ATOM 740 O O . GLN A 1 92 ? 3.987 -2.242 10.558 1.00 96.56 92 GLN A O 1
ATOM 745 N N . THR A 1 93 ? 3.829 -2.058 8.338 1.00 95.38 93 THR A N 1
ATOM 746 C CA . THR A 1 93 ? 2.565 -1.295 8.376 1.00 95.38 93 THR A CA 1
ATOM 747 C C . THR A 1 93 ? 1.471 -2.054 9.133 1.00 95.38 93 THR A C 1
ATOM 749 O O . THR A 1 93 ? 0.769 -1.473 9.965 1.00 95.38 93 THR A O 1
ATOM 752 N N . TYR A 1 94 ? 1.302 -3.351 8.854 1.00 95.31 94 TYR A N 1
ATOM 753 C CA . TYR A 1 94 ? 0.302 -4.167 9.549 1.00 95.31 94 TYR A CA 1
ATOM 754 C C . TYR A 1 94 ? 0.670 -4.394 11.019 1.00 95.31 94 TYR A C 1
ATOM 756 O O . TYR A 1 94 ? -0.222 -4.386 11.869 1.00 95.31 94 TYR A O 1
ATOM 764 N N . GLN A 1 95 ? 1.960 -4.541 11.331 1.00 96.94 95 GLN A N 1
ATOM 765 C CA . GLN A 1 95 ? 2.437 -4.601 12.711 1.00 96.94 95 GLN A CA 1
ATOM 766 C C . GLN A 1 95 ? 2.124 -3.307 13.471 1.00 96.94 95 GLN A C 1
ATOM 768 O O . GLN A 1 95 ? 1.535 -3.361 14.546 1.00 96.94 95 GLN A O 1
ATOM 773 N N . ASP A 1 96 ? 2.428 -2.148 12.891 1.00 96.81 96 ASP A N 1
ATOM 774 C CA . ASP A 1 96 ? 2.165 -0.845 13.505 1.00 96.81 96 ASP A CA 1
ATOM 775 C C . ASP A 1 96 ? 0.665 -0.644 13.746 1.00 96.81 96 ASP A C 1
ATOM 777 O O . ASP A 1 96 ? 0.246 -0.116 14.776 1.00 96.81 96 ASP A O 1
ATOM 781 N N . MET A 1 97 ? -0.184 -1.113 12.827 1.00 95.19 97 MET A N 1
ATOM 782 C CA . MET A 1 97 ? -1.630 -1.119 13.040 1.00 95.19 97 MET A CA 1
ATOM 783 C C . MET A 1 97 ? -2.066 -2.041 14.182 1.00 95.19 97 MET A C 1
ATOM 785 O O . MET A 1 97 ? -2.989 -1.697 14.923 1.00 95.19 97 MET A O 1
ATOM 789 N N . LEU A 1 98 ? -1.441 -3.210 14.329 1.00 95.88 98 LEU A N 1
ATOM 790 C CA . LEU A 1 98 ? -1.697 -4.101 15.458 1.00 95.88 98 LEU A CA 1
ATOM 791 C C . LEU A 1 98 ? -1.284 -3.439 16.781 1.00 95.88 98 LEU A C 1
ATOM 793 O O . LEU A 1 98 ? -2.053 -3.474 17.745 1.00 95.88 98 LEU A O 1
ATOM 797 N N . ASP A 1 99 ? -0.127 -2.783 16.810 1.00 96.81 99 ASP A N 1
ATOM 798 C CA . ASP A 1 99 ? 0.383 -2.063 17.979 1.00 96.81 99 ASP A CA 1
ATOM 799 C C . ASP A 1 99 ? -0.522 -0.870 18.345 1.00 96.81 99 ASP A C 1
ATOM 801 O O . ASP A 1 99 ? -0.823 -0.639 19.520 1.00 96.81 99 ASP A O 1
ATOM 805 N N . LEU A 1 100 ? -1.067 -0.171 17.341 1.00 96.50 100 LEU A N 1
ATOM 806 C CA . LEU A 1 100 ? -2.040 0.916 17.501 1.00 96.50 100 LEU A CA 1
ATOM 807 C C . LEU A 1 100 ? -3.483 0.445 17.736 1.00 96.50 100 LEU A C 1
ATOM 809 O O . LEU A 1 100 ? -4.382 1.281 17.860 1.00 96.50 100 LEU A O 1
ATOM 813 N N . ARG A 1 101 ? -3.759 -0.863 17.825 1.00 95.94 101 ARG A N 1
ATOM 814 C CA . ARG A 1 101 ? -5.129 -1.412 17.871 1.00 95.94 101 ARG A CA 1
ATOM 815 C C . ARG A 1 101 ? -6.040 -0.715 18.884 1.00 95.94 101 ARG A C 1
ATOM 817 O O . ARG A 1 101 ? -7.203 -0.460 18.578 1.00 95.94 101 ARG A O 1
ATOM 824 N N . GLY A 1 102 ? -5.549 -0.447 20.094 1.00 97.25 102 GLY A N 1
ATOM 825 C CA . GLY A 1 102 ? -6.351 0.197 21.140 1.00 97.25 102 GLY A CA 1
ATOM 826 C C . GLY A 1 102 ? -6.782 1.618 20.765 1.00 97.25 102 GLY A C 1
ATOM 827 O O . GLY A 1 102 ? -7.922 2.007 21.018 1.00 97.25 102 GLY A O 1
ATOM 828 N N . GLU A 1 103 ? -5.889 2.367 20.121 1.00 97.94 103 GLU A N 1
ATOM 829 C CA . GLU A 1 103 ? -6.157 3.719 19.638 1.00 97.94 103 GLU A CA 1
ATOM 830 C C . GLU A 1 103 ? -7.057 3.707 18.400 1.00 97.94 103 GLU A C 1
ATOM 832 O O . GLU A 1 103 ? -8.036 4.443 18.340 1.00 97.94 103 GLU A O 1
ATOM 837 N N . LEU A 1 104 ? -6.810 2.797 17.458 1.00 97.25 104 LEU A N 1
ATOM 838 C CA . LEU A 1 104 ? -7.672 2.603 16.293 1.00 97.25 104 LEU A CA 1
ATOM 839 C C . LEU A 1 104 ? -9.121 2.314 16.710 1.00 97.25 104 LEU A C 1
ATOM 841 O O . LEU A 1 104 ? -10.058 2.914 16.182 1.00 97.25 104 LEU A O 1
ATOM 845 N N . GLN A 1 105 ? -9.310 1.440 17.703 1.00 97.25 105 GLN A N 1
ATOM 846 C CA . GLN A 1 105 ? -10.630 1.117 18.242 1.00 97.25 105 GLN A CA 1
ATOM 847 C C . GLN A 1 105 ? -11.298 2.315 18.922 1.00 97.25 105 GLN A C 1
ATOM 849 O O . GLN A 1 105 ? -12.490 2.545 18.706 1.00 97.25 105 GLN A O 1
ATOM 854 N N . SER A 1 106 ? -10.559 3.097 19.717 1.00 97.75 106 SER A N 1
ATOM 855 C CA . SER A 1 106 ? -11.108 4.301 20.358 1.00 97.75 106 SER A CA 1
ATOM 856 C C . SER A 1 106 ? -11.441 5.399 19.341 1.00 97.75 106 SER A C 1
ATOM 858 O O . SER A 1 106 ? -12.417 6.127 19.521 1.00 97.75 106 SER A O 1
ATOM 860 N N . ASN A 1 107 ? -10.706 5.445 18.229 1.00 98.12 107 ASN A N 1
ATOM 861 C CA . ASN A 1 107 ? -10.948 6.312 17.079 1.00 98.12 107 ASN A CA 1
ATOM 862 C C . ASN A 1 107 ? -11.997 5.759 16.099 1.00 98.12 107 ASN A C 1
ATOM 864 O O . ASN A 1 107 ? -12.236 6.341 15.041 1.00 98.12 107 ASN A O 1
ATOM 868 N N . GLY A 1 108 ? -12.687 4.680 16.472 1.00 97.44 108 GLY A N 1
ATOM 869 C CA . GLY A 1 108 ? -13.870 4.177 15.784 1.00 97.44 108 GLY A CA 1
ATOM 870 C C . GLY A 1 108 ? -13.602 3.139 14.699 1.00 97.44 108 GLY A C 1
ATOM 871 O O . GLY A 1 108 ? -14.572 2.666 14.102 1.00 97.44 108 GLY A O 1
ATOM 872 N N . LEU A 1 109 ? -12.348 2.744 14.448 1.00 97.25 109 LEU A N 1
ATOM 873 C CA . LEU A 1 109 ? -12.038 1.621 13.564 1.00 97.25 109 LEU A CA 1
ATOM 874 C C . LEU A 1 109 ? -12.403 0.306 14.257 1.00 97.25 109 LEU A C 1
ATOM 876 O O . LEU A 1 109 ? -11.755 -0.109 15.216 1.00 97.25 109 LEU A O 1
ATOM 880 N N . PHE A 1 110 ? -13.425 -0.384 13.750 1.00 95.69 110 PHE A N 1
ATOM 881 C CA . PHE A 1 110 ? -13.807 -1.696 14.285 1.00 95.69 110 PHE A CA 1
ATOM 882 C C . PHE A 1 110 ? -13.236 -2.870 13.481 1.00 95.69 110 PHE A C 1
ATOM 884 O O . PHE A 1 110 ? -13.296 -4.007 13.943 1.00 95.69 110 PHE A O 1
ATOM 891 N N . GLY A 1 111 ? -12.680 -2.610 12.296 1.00 93.75 111 GLY A N 1
ATOM 892 C CA . GLY A 1 111 ? -12.009 -3.621 11.487 1.00 93.75 111 GLY A CA 1
ATOM 893 C C . GLY A 1 111 ? -11.511 -3.085 10.149 1.00 93.75 111 GLY A C 1
ATOM 894 O O . GLY A 1 111 ? -11.934 -2.025 9.684 1.00 93.75 111 GLY A O 1
ATOM 895 N N . TYR A 1 112 ? -10.633 -3.855 9.521 1.00 93.81 112 TYR A N 1
ATOM 896 C CA . TYR A 1 112 ? -10.137 -3.633 8.169 1.00 93.81 112 TYR A CA 1
ATOM 897 C C . TYR A 1 112 ? -10.005 -4.981 7.455 1.00 93.81 112 TYR A C 1
ATOM 899 O O . TYR A 1 112 ? -9.978 -6.028 8.105 1.00 93.81 112 TYR A O 1
ATOM 907 N N . ALA A 1 113 ? -9.950 -4.965 6.126 1.00 92.12 113 ALA A N 1
ATOM 908 C CA . 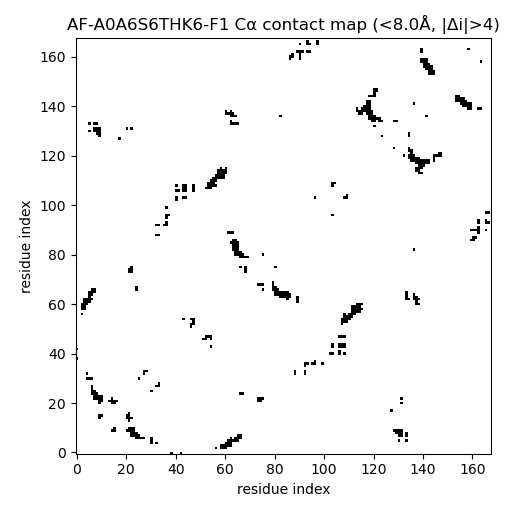ALA A 1 113 ? -9.708 -6.166 5.335 1.00 92.12 113 ALA A CA 1
ATOM 909 C C . ALA A 1 113 ? -8.657 -5.890 4.255 1.00 92.12 113 ALA A C 1
ATOM 911 O O . ALA A 1 113 ? -8.766 -4.859 3.579 1.00 92.12 113 ALA A O 1
ATOM 912 N N . PRO A 1 114 ? -7.672 -6.792 4.061 1.00 91.31 114 PRO A N 1
ATOM 913 C CA . PRO A 1 114 ? -6.771 -6.688 2.927 1.00 91.31 114 PRO A CA 1
ATOM 914 C C . PRO A 1 114 ? -7.565 -6.780 1.619 1.00 91.31 114 PRO A C 1
ATOM 916 O O . PRO A 1 114 ? -8.561 -7.501 1.538 1.00 91.31 114 PRO A O 1
ATOM 919 N N . MET A 1 115 ? -7.128 -6.048 0.596 1.00 89.94 115 MET A N 1
ATOM 920 C CA . MET A 1 115 ? -7.775 -6.034 -0.719 1.00 89.94 115 MET A CA 1
ATOM 921 C C . MET A 1 115 ? -7.804 -7.416 -1.366 1.00 89.94 115 MET A C 1
ATOM 923 O O . MET A 1 115 ? -8.829 -7.821 -1.913 1.00 89.94 115 MET A O 1
ATOM 927 N N . ALA A 1 116 ? -6.690 -8.138 -1.276 1.00 89.06 116 ALA A N 1
ATOM 928 C CA . ALA A 1 116 ? -6.548 -9.468 -1.827 1.00 89.06 116 ALA A CA 1
ATOM 929 C C . ALA A 1 116 ? -5.804 -10.371 -0.840 1.00 89.06 116 ALA A C 1
ATOM 931 O O . ALA A 1 116 ? -4.816 -9.979 -0.216 1.00 89.06 116 ALA A O 1
ATOM 932 N N . LEU A 1 117 ? -6.283 -11.607 -0.699 1.00 89.00 117 LEU A N 1
ATOM 933 C CA . LEU A 1 117 ? -5.575 -12.623 0.081 1.00 89.00 117 LEU A CA 1
ATOM 934 C C . LEU A 1 117 ? -4.351 -13.143 -0.682 1.00 89.00 117 LEU A C 1
ATOM 936 O O . LEU A 1 117 ? -3.307 -13.395 -0.090 1.00 89.00 117 LEU A O 1
ATOM 940 N N . PHE A 1 118 ? -4.492 -13.265 -1.998 1.00 88.94 118 PHE A N 1
ATOM 941 C CA . PHE A 1 118 ? -3.506 -13.814 -2.912 1.00 88.94 118 PHE A CA 1
ATOM 942 C C . PHE A 1 118 ? -3.158 -12.781 -3.970 1.00 88.94 118 PHE A C 1
ATOM 944 O O . PHE A 1 118 ? -4.030 -12.015 -4.379 1.00 88.94 118 PHE A O 1
ATOM 951 N N . ASP A 1 119 ? -1.912 -12.791 -4.427 1.00 86.69 119 ASP A N 1
ATOM 952 C CA . ASP A 1 119 ? -1.525 -12.067 -5.631 1.00 86.69 119 ASP A CA 1
ATOM 953 C C . ASP A 1 119 ? -2.411 -12.487 -6.809 1.00 86.69 119 ASP A C 1
ATOM 955 O O . ASP A 1 119 ? -2.617 -13.681 -7.057 1.00 86.69 119 ASP A O 1
ATOM 959 N N . ASP A 1 120 ? -2.956 -11.487 -7.503 1.00 80.56 120 ASP A N 1
ATOM 960 C CA . ASP A 1 120 ? -3.879 -11.646 -8.623 1.00 80.56 120 ASP A CA 1
ATOM 961 C C . ASP A 1 120 ? -3.293 -10.962 -9.868 1.00 80.56 120 ASP A C 1
ATOM 963 O O . ASP A 1 120 ? -3.504 -9.769 -10.096 1.00 80.56 120 ASP A O 1
ATOM 967 N N . PRO A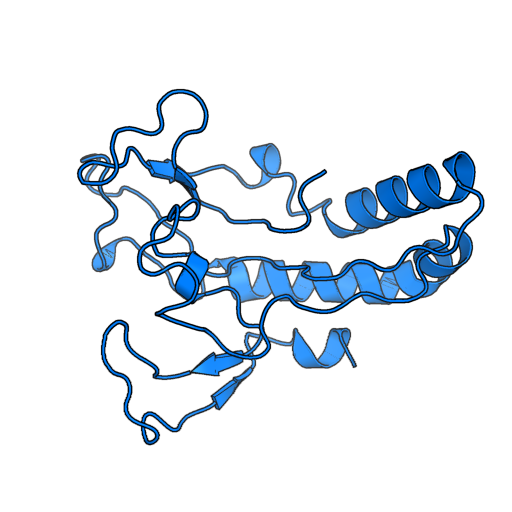 1 121 ? -2.572 -11.712 -10.717 1.00 75.88 121 PRO A N 1
ATOM 968 C CA . PRO A 1 121 ? -1.982 -11.191 -11.946 1.00 75.88 121 PRO A CA 1
ATOM 969 C C . PRO A 1 121 ? -2.997 -10.681 -12.975 1.00 75.88 121 PRO A C 1
ATOM 971 O O . PRO A 1 121 ? -2.610 -10.171 -14.019 1.00 75.88 121 PRO A O 1
ATOM 974 N N . ALA A 1 122 ? -4.297 -10.864 -12.735 1.00 76.12 122 ALA A N 1
ATOM 975 C CA . ALA A 1 122 ? -5.357 -10.364 -13.595 1.00 76.12 122 ALA A CA 1
ATOM 976 C C . ALA A 1 122 ? -6.196 -9.266 -12.922 1.00 76.12 122 ALA A C 1
ATOM 978 O O . ALA A 1 122 ? -7.193 -8.853 -13.520 1.00 76.12 122 ALA A O 1
ATOM 979 N N . HIS A 1 123 ? -5.785 -8.779 -11.742 1.00 77.38 123 HIS A N 1
ATOM 980 C CA . HIS A 1 123 ? -6.583 -7.907 -10.875 1.00 77.38 123 HIS A CA 1
ATOM 981 C C . HIS A 1 123 ? -7.234 -6.736 -11.617 1.00 77.38 123 HIS A C 1
ATOM 983 O O . HIS A 1 123 ? -8.429 -6.492 -11.476 1.00 77.38 123 HIS A O 1
ATOM 989 N N . ASP A 1 124 ? -6.457 -6.060 -12.467 1.00 73.25 124 ASP A N 1
ATOM 990 C CA . ASP A 1 124 ? -6.903 -4.880 -13.214 1.00 73.25 124 ASP A CA 1
ATOM 991 C C . ASP A 1 124 ? -6.833 -5.077 -14.739 1.00 73.25 124 ASP A C 1
ATOM 993 O O . ASP A 1 124 ? -6.688 -4.130 -15.525 1.00 73.25 124 ASP A O 1
ATOM 997 N N . LYS A 1 125 ? -6.862 -6.332 -15.207 1.00 71.56 125 LYS A N 1
ATOM 998 C CA . LYS A 1 125 ? -6.704 -6.650 -16.631 1.00 71.56 125 LYS A CA 1
ATOM 999 C C . LYS A 1 125 ? -7.863 -6.076 -17.449 1.00 71.56 125 LYS A C 1
ATOM 1001 O O . LYS A 1 125 ? -9.013 -6.474 -17.297 1.00 71.56 125 LYS A O 1
ATOM 1006 N N . GLY A 1 126 ? -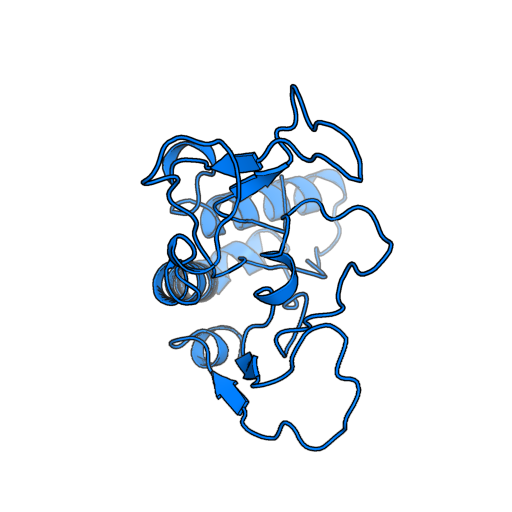7.547 -5.151 -18.357 1.00 67.44 126 GLY A N 1
ATOM 1007 C CA . GLY A 1 126 ? -8.545 -4.418 -19.149 1.00 67.44 126 GLY A CA 1
ATOM 1008 C C . GLY A 1 126 ? -9.237 -3.265 -18.405 1.00 67.44 126 GLY A C 1
ATOM 1009 O O . GLY A 1 126 ? -10.097 -2.615 -18.997 1.00 67.44 126 GLY A O 1
ATOM 1010 N N . GLY A 1 127 ? -8.864 -3.018 -17.143 1.00 71.19 127 GLY A N 1
ATOM 1011 C CA . GLY A 1 127 ? -9.277 -1.873 -16.328 1.00 71.19 127 GLY A CA 1
ATOM 1012 C C . GLY A 1 127 ? -8.392 -0.648 -16.555 1.00 71.19 127 GLY A C 1
ATOM 1013 O O . GLY A 1 127 ? -7.855 -0.470 -17.638 1.00 71.19 127 GLY A O 1
ATOM 1014 N N . TYR A 1 128 ? -8.230 0.213 -15.549 1.00 69.06 128 TYR A N 1
ATOM 1015 C CA . TYR A 1 128 ? -7.234 1.288 -15.575 1.00 69.06 128 TYR A CA 1
ATOM 1016 C C . TYR A 1 128 ? -6.054 0.856 -14.701 1.00 69.06 128 TYR A C 1
ATOM 1018 O O . TYR A 1 128 ? -6.111 1.059 -13.499 1.00 69.06 128 TYR A O 1
ATOM 1026 N N . GLN A 1 129 ? -5.019 0.252 -15.304 1.00 75.56 129 GLN A N 1
ATOM 1027 C CA . GLN A 1 129 ? -3.781 -0.200 -14.642 1.00 75.56 129 GLN A CA 1
ATOM 1028 C C . GLN A 1 129 ? -3.042 0.986 -14.001 1.00 75.56 129 GLN A C 1
ATOM 1030 O O . GLN A 1 129 ? -2.162 1.601 -14.616 1.00 75.56 129 GLN A O 1
ATOM 1035 N N . TYR A 1 130 ? -3.493 1.395 -12.821 1.00 81.50 130 TYR A N 1
ATOM 1036 C CA . TYR A 1 130 ? -3.004 2.556 -12.101 1.00 81.50 130 TYR A CA 1
ATOM 1037 C C . TYR A 1 130 ? -1.628 2.312 -11.477 1.00 81.50 130 TYR A C 1
ATOM 1039 O O . TYR A 1 130 ? -0.782 3.195 -11.550 1.00 81.50 130 TYR A O 1
ATOM 1047 N N . PHE A 1 131 ? -1.381 1.134 -10.915 1.00 85.12 131 PHE A N 1
ATOM 1048 C CA . PHE A 1 131 ? -0.094 0.705 -10.371 1.00 85.12 131 PHE A CA 1
ATOM 1049 C C . PHE A 1 131 ? 0.814 -0.036 -11.373 1.00 85.12 131 PHE A C 1
ATOM 1051 O O . PHE A 1 131 ? 1.919 -0.422 -11.011 1.00 85.12 131 PHE A O 1
ATOM 1058 N N . MET A 1 132 ? 0.397 -0.159 -12.638 1.00 80.38 132 MET A N 1
ATOM 1059 C CA . MET A 1 132 ? 1.215 -0.620 -13.772 1.00 80.38 132 MET A CA 1
ATOM 1060 C C . MET A 1 132 ? 2.020 -1.901 -13.487 1.00 80.38 132 MET A C 1
ATOM 1062 O O . MET A 1 132 ? 3.248 -1.878 -13.453 1.00 80.38 132 MET A O 1
ATOM 1066 N N . ASN A 1 133 ? 1.327 -3.025 -13.334 1.00 78.44 133 ASN A N 1
ATOM 1067 C CA . ASN A 1 133 ? 1.844 -4.345 -12.950 1.00 78.44 133 ASN A CA 1
ATOM 1068 C C . ASN A 1 133 ? 2.084 -4.531 -11.444 1.00 78.44 133 ASN A C 1
ATOM 1070 O O . ASN A 1 133 ? 2.142 -5.675 -10.996 1.00 78.44 133 ASN A O 1
ATOM 1074 N N . ASN A 1 134 ? 2.159 -3.473 -10.626 1.00 80.75 134 ASN A N 1
ATOM 1075 C CA . ASN A 1 134 ? 2.181 -3.660 -9.168 1.00 80.75 134 ASN A CA 1
ATOM 1076 C C . ASN A 1 134 ? 0.818 -4.143 -8.631 1.00 80.75 134 ASN A C 1
ATOM 1078 O O . ASN A 1 134 ? 0.737 -4.702 -7.540 1.00 80.75 134 ASN A O 1
ATOM 1082 N N . GLU A 1 135 ? -0.260 -4.000 -9.411 1.00 79.25 135 GLU A N 1
ATOM 1083 C CA . GLU A 1 135 ? -1.578 -4.579 -9.116 1.00 79.25 135 GLU A CA 1
ATOM 1084 C C . GLU A 1 135 ? -1.530 -6.104 -8.972 1.00 79.25 135 GLU A C 1
ATOM 1086 O O . GLU A 1 135 ? -2.391 -6.698 -8.325 1.00 79.25 135 GLU A O 1
ATOM 1091 N N . TYR A 1 136 ? -0.505 -6.742 -9.537 1.00 80.62 136 TYR A N 1
ATOM 1092 C CA . TYR A 1 136 ? -0.285 -8.179 -9.422 1.00 80.62 136 TYR A CA 1
ATOM 1093 C C . TYR A 1 136 ? 0.294 -8.573 -8.062 1.00 80.62 136 TYR A C 1
ATOM 1095 O O . TYR A 1 136 ? 0.262 -9.748 -7.712 1.00 80.62 136 TYR A O 1
ATOM 1103 N N . HIS A 1 137 ? 0.771 -7.598 -7.282 1.00 87.06 137 HIS A N 1
ATOM 1104 C CA . HIS A 1 137 ? 1.461 -7.782 -6.006 1.00 87.06 137 HIS A CA 1
ATOM 1105 C C . HIS A 1 137 ? 0.700 -7.166 -4.820 1.00 87.06 137 HIS A C 1
ATOM 1107 O O . HIS A 1 137 ? 1.304 -6.783 -3.815 1.00 87.06 137 HIS A O 1
ATOM 1113 N N . LEU A 1 138 ? -0.631 -7.082 -4.921 1.00 88.81 138 LEU A N 1
ATOM 1114 C CA . LEU A 1 138 ? -1.524 -6.552 -3.879 1.00 88.81 138 LEU A CA 1
ATOM 1115 C C . LEU A 1 138 ? -1.930 -7.591 -2.828 1.00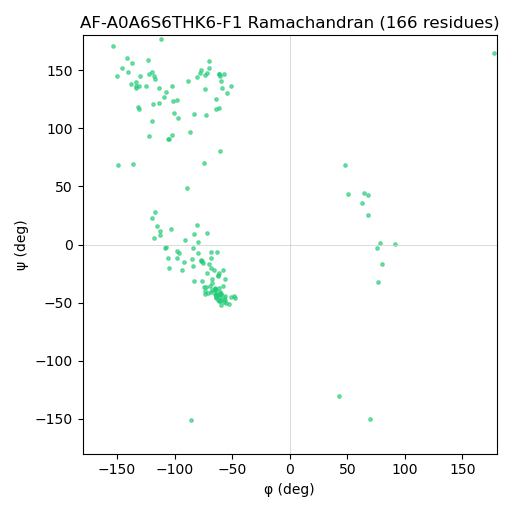 88.81 138 LEU A C 1
ATOM 1117 O O . LEU A 1 138 ? -2.538 -7.234 -1.816 1.00 88.81 138 LEU A O 1
ATOM 1121 N N . GLY A 1 139 ? -1.663 -8.872 -3.080 1.00 89.81 139 GLY A N 1
ATOM 1122 C CA . GLY A 1 139 ? -1.997 -9.946 -2.162 1.00 89.81 139 GLY A CA 1
ATOM 1123 C C . GLY A 1 139 ? -1.097 -9.941 -0.937 1.00 89.81 139 GLY A C 1
ATOM 1124 O O . GLY A 1 139 ? 0.090 -9.635 -1.025 1.00 89.81 139 GLY A O 1
ATOM 1125 N N . VAL A 1 140 ? -1.635 -10.363 0.206 1.00 92.19 140 VAL A N 1
ATOM 1126 C CA . VAL A 1 140 ? -0.829 -10.629 1.416 1.00 92.19 140 VAL A CA 1
ATOM 1127 C C . VAL A 1 140 ? -0.124 -11.994 1.375 1.00 92.19 140 VAL A C 1
ATOM 1129 O O . VAL A 1 140 ? 0.677 -12.323 2.249 1.00 92.19 140 VAL A O 1
ATOM 1132 N N . SER A 1 141 ? -0.424 -12.810 0.363 1.00 91.31 141 SER A N 1
ATOM 1133 C CA . SER A 1 141 ? 0.243 -14.077 0.057 1.00 91.31 141 SER A CA 1
ATOM 1134 C C . SER A 1 141 ? 0.627 -14.128 -1.418 1.00 91.31 141 SER A C 1
ATOM 1136 O O . SER A 1 141 ? -0.173 -13.787 -2.292 1.00 91.31 141 SER A O 1
ATOM 1138 N N . LYS A 1 142 ? 1.842 -14.600 -1.686 1.00 88.75 142 LYS A N 1
ATOM 1139 C CA . LYS A 1 142 ? 2.353 -14.859 -3.029 1.00 88.75 142 LYS A CA 1
ATOM 1140 C C . LYS A 1 142 ? 1.648 -16.058 -3.631 1.00 88.75 142 LYS A C 1
ATOM 1142 O O . LYS A 1 142 ? 1.248 -16.989 -2.924 1.00 88.75 142 LYS A O 1
ATOM 1147 N N . THR A 1 143 ? 1.574 -16.053 -4.952 1.00 83.62 143 THR A N 1
ATOM 1148 C CA . THR A 1 143 ? 1.222 -17.231 -5.736 1.00 83.62 143 THR A CA 1
ATOM 1149 C C . THR A 1 143 ? 2.148 -17.326 -6.942 1.00 83.62 143 THR A C 1
ATOM 1151 O O . THR A 1 143 ? 2.643 -16.304 -7.412 1.00 83.62 143 THR A O 1
ATOM 1154 N N . ASN A 1 144 ? 2.330 -18.519 -7.511 1.00 79.81 144 ASN A N 1
ATOM 1155 C CA . ASN A 1 144 ? 2.972 -18.634 -8.829 1.00 79.81 144 ASN A CA 1
ATOM 1156 C C . ASN A 1 144 ? 1.996 -18.338 -9.988 1.00 79.81 144 ASN A C 1
ATOM 1158 O O . ASN A 1 144 ? 2.248 -18.766 -11.119 1.00 79.81 144 ASN A O 1
ATOM 1162 N N . ALA A 1 145 ? 0.845 -17.699 -9.734 1.00 75.38 145 ALA A N 1
ATOM 1163 C CA . ALA A 1 145 ? -0.067 -17.320 -10.803 1.00 75.38 145 ALA A CA 1
ATOM 1164 C C . ALA A 1 145 ? 0.649 -16.383 -11.785 1.00 75.38 145 ALA A C 1
ATOM 1166 O O . ALA A 1 145 ? 1.417 -15.511 -11.389 1.00 75.38 145 ALA A O 1
ATOM 1167 N N . GLN A 1 146 ? 0.391 -16.561 -13.078 1.00 74.00 146 GLN A N 1
ATOM 1168 C CA . GLN A 1 146 ? 0.983 -15.745 -14.138 1.00 74.00 146 GLN A CA 1
ATOM 1169 C C . GLN A 1 146 ? -0.121 -14.989 -14.872 1.00 74.00 146 GLN A C 1
ATOM 1171 O O . GLN A 1 146 ? -1.200 -15.548 -15.107 1.00 74.00 146 GLN A O 1
ATOM 1176 N N . ASP A 1 147 ? 0.140 -13.739 -15.268 1.00 67.88 147 ASP A N 1
ATOM 1177 C CA . ASP A 1 147 ? -0.828 -12.981 -16.065 1.00 67.88 147 ASP A CA 1
ATOM 1178 C C . ASP A 1 147 ? -1.136 -13.724 -17.375 1.00 67.88 147 ASP A C 1
ATOM 1180 O O . ASP A 1 147 ? -0.268 -14.271 -18.055 1.00 67.88 147 ASP A O 1
ATOM 1184 N N . GLY A 1 148 ? -2.424 -13.793 -17.705 1.00 64.69 148 GLY A N 1
ATOM 1185 C CA . GLY A 1 148 ? -2.940 -14.487 -18.881 1.00 64.69 148 GLY A CA 1
ATOM 1186 C C . GLY A 1 148 ? -2.969 -16.010 -18.766 1.00 64.69 148 GLY A C 1
ATOM 1187 O O . GLY A 1 148 ? -3.496 -16.660 -19.671 1.00 64.69 148 GLY A O 1
ATOM 1188 N N . VAL A 1 149 ? -2.484 -16.592 -17.664 1.00 70.69 149 VAL A N 1
ATOM 1189 C CA . VAL A 1 149 ? -2.502 -18.040 -17.427 1.00 70.69 149 VAL A CA 1
ATOM 1190 C C . VAL A 1 149 ? -3.570 -18.390 -16.391 1.00 70.69 149 VAL A C 1
ATOM 1192 O O . VAL A 1 149 ? -3.330 -18.466 -15.191 1.00 70.69 149 VAL A O 1
ATOM 1195 N N . HIS A 1 150 ? -4.781 -18.671 -16.871 1.00 65.25 150 HIS A N 1
ATOM 1196 C CA . HIS A 1 150 ? -5.931 -19.017 -16.027 1.00 65.25 150 HIS A CA 1
ATOM 1197 C C . HIS A 1 150 ? -6.032 -20.529 -15.745 1.00 65.25 150 HIS A C 1
ATOM 1199 O O . HIS A 1 150 ? -7.086 -21.141 -15.933 1.00 65.25 150 HIS A O 1
ATOM 1205 N N . THR A 1 151 ? -4.934 -21.167 -15.331 1.00 60.38 151 THR A N 1
ATOM 1206 C CA . THR A 1 151 ? -4.926 -22.595 -14.973 1.00 60.38 151 THR A CA 1
ATOM 1207 C C . THR A 1 151 ? -4.941 -22.767 -13.453 1.00 60.38 151 THR A C 1
ATOM 1209 O O . THR A 1 151 ? -4.236 -22.088 -12.717 1.00 60.38 151 THR A O 1
ATOM 1212 N N . ARG A 1 152 ? -5.759 -23.699 -12.947 1.00 57.81 152 ARG A N 1
ATOM 1213 C CA . ARG A 1 152 ? -5.986 -23.908 -11.499 1.00 57.81 152 ARG A CA 1
ATOM 1214 C C . ARG A 1 152 ? -4.797 -24.548 -10.750 1.00 57.81 152 ARG A C 1
ATOM 1216 O O . ARG A 1 152 ? -4.977 -24.995 -9.625 1.00 57.81 152 ARG A O 1
ATOM 1223 N N . LEU A 1 153 ? -3.628 -24.671 -11.384 1.00 55.47 153 LEU A N 1
ATOM 1224 C CA . LEU A 1 153 ? -2.534 -25.557 -10.957 1.00 55.47 153 LEU A CA 1
ATOM 1225 C C . LEU A 1 153 ? -1.229 -24.835 -10.595 1.00 55.47 153 LEU A C 1
ATOM 1227 O O . LEU A 1 153 ? -0.243 -25.508 -10.322 1.00 55.47 153 LEU A O 1
ATOM 1231 N N . LEU A 1 154 ? -1.195 -23.500 -10.583 1.00 63.88 154 LEU A N 1
ATOM 1232 C CA . LEU A 1 154 ? 0.048 -22.767 -10.299 1.00 63.88 154 LEU A CA 1
ATOM 1233 C C . LEU A 1 154 ? 0.430 -22.766 -8.797 1.00 63.88 154 LEU A C 1
ATOM 1235 O O . LEU A 1 154 ? 1.590 -22.579 -8.461 1.00 63.88 154 LEU A O 1
ATOM 1239 N N . GLY A 1 155 ? -0.496 -23.143 -7.911 1.00 64.44 155 GLY A N 1
ATOM 1240 C CA . GLY A 1 155 ? -0.252 -24.150 -6.864 1.00 64.44 155 GLY A CA 1
ATOM 1241 C C . GLY A 1 155 ? 0.549 -23.820 -5.596 1.00 64.44 155 GLY A C 1
ATOM 1242 O O . GLY A 1 155 ? 0.188 -24.373 -4.561 1.00 64.44 155 GLY A O 1
ATOM 1243 N N . ASP A 1 156 ? 1.554 -22.943 -5.607 1.00 77.31 156 ASP A N 1
ATOM 1244 C CA . ASP A 1 156 ? 2.330 -22.656 -4.387 1.00 77.31 156 ASP A CA 1
ATOM 1245 C C . ASP A 1 156 ? 1.892 -21.339 -3.756 1.00 77.31 156 ASP A C 1
ATOM 1247 O O . ASP A 1 156 ? 1.902 -20.291 -4.401 1.00 77.31 156 ASP A O 1
ATOM 1251 N N . LEU A 1 157 ? 1.496 -21.415 -2.486 1.00 84.62 157 LEU A N 1
ATOM 1252 C CA . LEU A 1 157 ? 1.136 -20.268 -1.664 1.00 84.62 157 LEU A CA 1
ATOM 1253 C C . LEU A 1 157 ? 2.214 -20.062 -0.610 1.00 84.62 157 LEU A C 1
ATOM 1255 O O . LEU A 1 157 ? 2.519 -20.980 0.155 1.00 84.62 157 LEU A O 1
ATOM 1259 N N . SER A 1 158 ? 2.742 -18.849 -0.529 1.00 89.69 158 SER A N 1
ATOM 1260 C CA . SER A 1 158 ? 3.633 -18.443 0.554 1.00 89.69 158 SER A CA 1
ATOM 1261 C C . SER A 1 158 ? 3.211 -17.081 1.108 1.00 89.69 158 SER A C 1
ATOM 1263 O O . SER A 1 158 ? 2.806 -16.205 0.343 1.00 89.69 158 SER A O 1
ATOM 1265 N N . PRO A 1 159 ? 3.253 -16.873 2.434 1.00 89.75 159 PRO A N 1
ATOM 1266 C CA . PRO A 1 159 ? 3.003 -15.558 3.014 1.00 89.75 159 PRO A CA 1
ATOM 1267 C C . PRO A 1 159 ? 4.033 -14.534 2.526 1.00 89.75 159 PRO A C 1
ATOM 1269 O O . PRO A 1 159 ? 5.203 -14.876 2.339 1.00 89.75 159 PRO A O 1
ATOM 1272 N N . LYS A 1 160 ? 3.615 -13.275 2.366 1.00 91.94 160 LYS A N 1
ATOM 1273 C CA . LYS A 1 160 ? 4.551 -12.156 2.213 1.00 91.94 160 LYS A CA 1
ATOM 1274 C C . LYS A 1 160 ? 5.018 -11.706 3.589 1.00 91.94 160 LYS A C 1
ATOM 1276 O O . LYS A 1 160 ? 4.214 -11.203 4.380 1.00 91.94 160 LYS A O 1
ATOM 1281 N N . SER A 1 161 ? 6.301 -11.926 3.876 1.00 93.25 161 SER A N 1
ATOM 1282 C CA . SER A 1 161 ? 6.894 -11.708 5.201 1.00 93.25 161 SER A CA 1
ATOM 1283 C C . SER A 1 161 ? 5.974 -12.238 6.328 1.00 93.25 161 SER A C 1
ATOM 1285 O O . SER A 1 161 ? 5.479 -13.367 6.262 1.00 93.25 161 SER A O 1
ATOM 1287 N N . ASN A 1 162 ? 5.713 -11.427 7.354 1.00 93.44 162 ASN A N 1
ATOM 1288 C CA . ASN A 1 162 ? 4.896 -11.754 8.520 1.00 93.44 162 ASN A CA 1
ATOM 1289 C C . ASN A 1 162 ? 3.489 -11.139 8.477 1.00 93.44 162 ASN A C 1
ATOM 1291 O O . ASN A 1 162 ? 2.796 -11.177 9.490 1.00 93.44 162 ASN A O 1
ATOM 1295 N N . ILE A 1 163 ? 3.034 -10.611 7.332 1.00 92.19 163 ILE A N 1
ATOM 1296 C CA . ILE A 1 163 ? 1.766 -9.864 7.226 1.00 92.19 163 ILE A CA 1
ATOM 1297 C C . ILE A 1 163 ? 0.584 -10.642 7.831 1.00 92.19 163 ILE A C 1
ATOM 1299 O O . ILE A 1 163 ? -0.198 -10.095 8.608 1.00 92.19 163 ILE A O 1
ATOM 1303 N N . LEU A 1 164 ? 0.472 -11.941 7.531 1.00 91.12 164 LEU A N 1
ATOM 1304 C CA . LEU A 1 164 ? -0.618 -12.781 8.043 1.00 91.12 164 LEU A CA 1
ATOM 1305 C C . LEU A 1 164 ? -0.629 -12.908 9.575 1.00 91.12 164 LEU A C 1
ATOM 1307 O O . LEU A 1 164 ? -1.699 -13.106 10.141 1.00 91.12 164 LEU A O 1
ATOM 1311 N N . ASN A 1 165 ? 0.520 -12.765 10.242 1.00 91.88 165 ASN A N 1
ATOM 1312 C CA . ASN A 1 165 ? 0.621 -12.820 11.704 1.00 91.88 165 ASN A CA 1
ATOM 1313 C C . ASN A 1 165 ? 0.108 -11.541 12.382 1.00 91.88 165 ASN A C 1
ATOM 1315 O O . ASN A 1 165 ? -0.084 -11.538 13.594 1.00 91.88 165 ASN A O 1
ATOM 1319 N N . PHE A 1 166 ? -0.054 -10.452 11.624 1.00 91.38 166 PHE A N 1
ATOM 1320 C CA . PHE A 1 166 ? -0.488 -9.155 12.147 1.00 91.38 166 PHE A CA 1
ATOM 1321 C C . PHE A 1 166 ? -1.945 -8.823 11.802 1.00 91.38 166 PHE A C 1
ATOM 1323 O O . PHE A 1 166 ? -2.566 -7.997 12.471 1.00 91.38 166 PHE A O 1
ATOM 1330 N N . ILE A 1 167 ? -2.503 -9.474 10.775 1.00 84.56 167 ILE A N 1
ATOM 1331 C CA . ILE A 1 167 ? -3.910 -9.319 10.373 1.00 84.56 167 ILE A CA 1
ATOM 1332 C C . ILE A 1 167 ? -4.852 -10.201 11.216 1.00 84.56 167 ILE A C 1
ATOM 1334 O O . ILE A 1 167 ? -6.004 -9.815 11.434 1.00 84.56 167 ILE A O 1
ATOM 1338 N N . TYR A 1 168 ? -4.384 -11.366 11.679 1.00 67.75 168 TYR A N 1
ATOM 1339 C CA . TYR A 1 168 ? -5.156 -12.353 12.453 1.00 67.75 168 TYR A CA 1
ATOM 1340 C C . TYR A 1 168 ? -4.698 -12.437 13.910 1.00 67.75 168 TYR A C 1
ATOM 1342 O O . TYR A 1 168 ? -5.579 -12.650 14.777 1.00 67.75 168 TYR A O 1
#

Secondary structure (DSSP, 8-state):
--SEE-SEEE-SSS-B-SSSB-EEE--HHHHTGGGHHHHHHHHHHHHHHHH-S-EEEEEEEE---EE--TT-SSS--TTSEETTTTHHHHHHHHHHHHHTHHHHHHTTEEEEEESEEE--TTTTTTS--SSTTGGGG-EEEEE---TT---TT---EEESTTHHHHH-

Nearest PDB structures (foldseek):
  5l4n-assembly1_D  TM=3.133E-01  e=9.332E+00  Leishmania major

Radius of gyration: 16.73 Å; Cα contacts (8 Å, |Δi|>4): 295; chains: 1; bounding box: 39×40×46 Å

Sequence (168 aa):
FQEMVAQFSRDPYNPGTWSTPNPKAYTESEIGIDFLAERINNMTAFLHQKYNKPVFLPYMTVATATWDDTNVNGQIDSNEVDLEGWEEKASQTYQDMLDLRGELQSNGLFGYAPMALFDDPAHDKGGYQYFMNNEYHLGVSKTNAQDGVHTRLLGDLSPKSNILNFIY

Organism: NCBI:txid269237

Mean predicted aligned error: 4.81 Å